Protein AF-A0AB36FXD6-F1 (afdb_monomer)

Structure (mmCIF, N/CA/C/O backbone):
data_AF-A0AB36FXD6-F1
#
_entry.id   AF-A0AB36FXD6-F1
#
loop_
_atom_site.group_PDB
_atom_site.id
_atom_site.type_symbol
_atom_site.label_atom_id
_atom_site.label_alt_id
_atom_site.label_comp_id
_atom_site.label_asym_id
_atom_site.label_entity_id
_atom_site.label_seq_id
_atom_site.pdbx_PDB_ins_code
_atom_site.Cartn_x
_atom_site.Cartn_y
_atom_site.Cartn_z
_atom_site.occupancy
_atom_site.B_iso_or_equiv
_atom_site.auth_seq_id
_atom_site.auth_comp_id
_atom_site.auth_asym_id
_atom_site.auth_atom_id
_atom_site.pdbx_PDB_model_num
ATOM 1 N N . MET A 1 1 ? -21.277 -4.891 20.666 1.00 73.00 1 MET A N 1
ATOM 2 C CA . MET A 1 1 ? -20.118 -3.992 20.857 1.00 73.00 1 MET A CA 1
ATOM 3 C C . MET A 1 1 ? -18.860 -4.519 20.165 1.00 73.00 1 MET A C 1
ATOM 5 O O . MET A 1 1 ? -18.241 -3.742 19.467 1.00 73.00 1 MET A O 1
ATOM 9 N N . ILE A 1 2 ? -18.502 -5.811 20.267 1.00 79.88 2 ILE A N 1
ATOM 10 C CA . ILE A 1 2 ? -17.352 -6.372 19.514 1.00 79.88 2 ILE A CA 1
ATOM 11 C C . ILE A 1 2 ? -17.669 -6.544 18.021 1.00 79.88 2 ILE A C 1
ATOM 13 O O . ILE A 1 2 ? -16.923 -6.050 17.188 1.00 79.88 2 ILE A O 1
ATOM 17 N N . LEU A 1 3 ? -18.810 -7.159 17.683 1.00 80.38 3 LEU A N 1
ATOM 18 C CA . LEU A 1 3 ? -19.203 -7.419 16.289 1.00 80.38 3 LEU A CA 1
ATOM 19 C C . LEU A 1 3 ? -19.181 -6.160 15.402 1.00 80.38 3 LEU A C 1
ATOM 21 O O . LEU A 1 3 ? -18.759 -6.219 14.258 1.00 80.38 3 LEU A O 1
ATOM 25 N N . SER A 1 4 ? -19.601 -5.011 15.934 1.00 79.81 4 SER A N 1
ATOM 26 C CA . SER A 1 4 ? -19.584 -3.724 15.225 1.00 79.81 4 SER A CA 1
ATOM 27 C C . SER A 1 4 ? -18.171 -3.192 14.962 1.00 79.81 4 SER A C 1
ATOM 29 O O . SER A 1 4 ? -17.943 -2.522 13.958 1.00 79.81 4 SER A O 1
ATOM 31 N N . GLU A 1 5 ? -17.224 -3.487 15.854 1.00 78.00 5 GLU A N 1
ATOM 32 C CA . GLU A 1 5 ? -15.817 -3.081 15.740 1.00 78.00 5 GLU A CA 1
ATOM 33 C C . GLU A 1 5 ? -15.042 -3.988 14.777 1.00 78.00 5 GLU A C 1
ATOM 35 O O . GLU A 1 5 ? -14.104 -3.528 14.131 1.00 78.00 5 GLU A O 1
ATOM 40 N N . THR A 1 6 ? -15.456 -5.254 14.660 1.00 77.06 6 THR A N 1
ATOM 41 C CA . THR A 1 6 ? -14.841 -6.262 13.784 1.00 77.06 6 THR A CA 1
ATOM 42 C C . THR A 1 6 ? -15.565 -6.444 12.452 1.00 77.06 6 THR A C 1
ATOM 44 O O . THR A 1 6 ? -15.184 -7.301 11.660 1.00 77.06 6 THR A O 1
ATOM 47 N N . ASN A 1 7 ? -16.625 -5.672 12.199 1.00 82.25 7 ASN A N 1
ATOM 48 C CA . ASN A 1 7 ? -17.272 -5.633 10.896 1.00 82.25 7 ASN A CA 1
ATOM 49 C C . ASN A 1 7 ? -16.477 -4.694 9.978 1.00 82.25 7 ASN A C 1
ATOM 51 O O . ASN A 1 7 ? -16.588 -3.459 10.062 1.00 82.25 7 ASN A O 1
ATOM 55 N N . PHE A 1 8 ? -15.623 -5.295 9.154 1.00 83.50 8 PHE A N 1
ATOM 56 C CA . PHE A 1 8 ? -14.797 -4.598 8.178 1.00 83.50 8 PHE A CA 1
ATOM 57 C C . PHE A 1 8 ? -15.402 -4.783 6.791 1.00 83.50 8 PHE A C 1
ATOM 59 O O . PHE A 1 8 ? -15.402 -5.887 6.258 1.00 83.50 8 PHE A O 1
ATOM 66 N N . ASP A 1 9 ? -15.879 -3.690 6.204 1.00 86.94 9 ASP A N 1
ATOM 67 C CA . ASP A 1 9 ? -16.248 -3.634 4.790 1.00 86.94 9 ASP A CA 1
ATOM 68 C C . ASP A 1 9 ? -15.021 -3.198 3.975 1.00 86.94 9 ASP A C 1
ATOM 70 O O . ASP A 1 9 ? -14.939 -2.080 3.470 1.00 86.94 9 ASP A O 1
ATOM 74 N N . VAL A 1 10 ? -13.980 -4.039 4.006 1.00 91.38 10 VAL A N 1
ATOM 75 C CA . VAL A 1 10 ? -12.701 -3.792 3.329 1.00 91.38 10 VAL A CA 1
ATOM 76 C C . VAL A 1 10 ? -12.343 -5.006 2.492 1.00 91.38 10 VAL A C 1
ATOM 78 O O . VAL A 1 10 ? -12.212 -6.121 2.996 1.00 91.38 10 VAL A O 1
ATOM 81 N N . THR A 1 11 ? -12.146 -4.769 1.203 1.00 93.25 11 THR A N 1
ATOM 82 C CA . THR A 1 11 ? -11.750 -5.781 0.227 1.00 93.25 11 THR A CA 1
ATOM 83 C C . THR A 1 11 ? -10.268 -5.663 -0.119 1.00 93.25 11 THR A C 1
ATOM 85 O O . THR A 1 11 ? -9.664 -4.593 -0.014 1.00 93.25 11 THR A O 1
ATOM 88 N N . ALA A 1 12 ? -9.677 -6.758 -0.605 1.00 91.56 12 ALA A N 1
ATOM 89 C CA . ALA A 1 12 ? -8.319 -6.732 -1.152 1.00 91.56 12 ALA A CA 1
ATOM 90 C C . ALA A 1 12 ? -8.186 -5.730 -2.313 1.00 91.56 12 ALA A C 1
ATOM 92 O O . ALA A 1 12 ? -7.154 -5.081 -2.442 1.00 91.56 12 ALA A O 1
ATOM 93 N N . SER A 1 13 ? -9.252 -5.554 -3.105 1.00 93.81 13 SER A N 1
ATOM 94 C CA . SER A 1 13 ? -9.286 -4.570 -4.188 1.00 93.81 13 SER A CA 1
ATOM 95 C C . SER A 1 13 ? -9.148 -3.144 -3.657 1.00 93.81 13 SER A C 1
ATOM 97 O O . SER A 1 13 ? -8.322 -2.391 -4.148 1.00 93.81 13 SER A O 1
ATOM 99 N N . GLN A 1 14 ? -9.900 -2.768 -2.621 1.00 95.88 14 GLN A N 1
ATOM 100 C CA . GLN A 1 14 ? -9.773 -1.432 -2.025 1.00 95.88 14 GLN A CA 1
ATOM 101 C C . GLN A 1 14 ? -8.372 -1.209 -1.438 1.00 95.88 14 GLN A C 1
ATOM 103 O O . GLN A 1 14 ? -7.789 -0.144 -1.599 1.00 95.88 14 GLN A O 1
ATOM 108 N N . LEU A 1 15 ? -7.789 -2.228 -0.799 1.00 95.50 15 LEU A N 1
ATOM 109 C CA . LEU A 1 15 ? -6.424 -2.138 -0.271 1.00 95.50 15 LEU A CA 1
ATOM 110 C C . LEU A 1 15 ? -5.375 -1.926 -1.375 1.00 95.50 15 LEU A C 1
ATOM 112 O O . LEU A 1 15 ? -4.378 -1.246 -1.142 1.00 95.50 15 LEU A O 1
ATOM 116 N N . ALA A 1 16 ? -5.590 -2.499 -2.558 1.00 95.50 16 ALA A N 1
ATOM 117 C CA . ALA A 1 16 ? -4.646 -2.461 -3.672 1.00 95.50 16 ALA A CA 1
ATOM 118 C C . ALA A 1 16 ? -4.850 -1.303 -4.661 1.00 95.50 16 ALA A C 1
ATOM 120 O O . ALA A 1 16 ? -3.937 -1.030 -5.431 1.00 95.50 16 ALA A O 1
ATOM 121 N N . HIS A 1 17 ? -6.008 -0.638 -4.645 1.00 95.00 17 HIS A N 1
ATOM 122 C CA . HIS A 1 17 ? -6.407 0.293 -5.711 1.00 95.00 17 HIS A CA 1
ATOM 123 C C . HIS A 1 17 ? -6.974 1.625 -5.212 1.00 95.00 17 HIS A C 1
ATOM 125 O O . HIS A 1 17 ? -7.547 2.368 -5.995 1.00 95.00 17 HIS A O 1
ATOM 131 N N . SER A 1 18 ? -6.916 1.922 -3.911 1.00 94.56 18 SER A N 1
ATOM 132 C CA . SER A 1 18 ? -7.432 3.190 -3.381 1.00 94.56 18 SER A CA 1
ATOM 133 C C . SER A 1 18 ? -6.323 4.175 -3.043 1.00 94.56 18 SER A C 1
ATOM 135 O 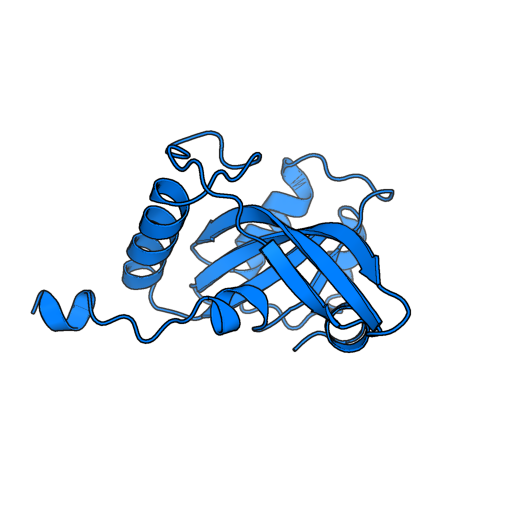O . SER A 1 18 ? -5.334 3.819 -2.391 1.00 94.56 18 SER A O 1
ATOM 137 N N . ASN A 1 19 ? -6.553 5.430 -3.437 1.00 93.75 19 ASN A N 1
ATOM 138 C CA . ASN A 1 19 ? -5.682 6.578 -3.217 1.00 93.75 19 ASN A CA 1
ATOM 139 C C . ASN A 1 19 ? -4.215 6.284 -3.553 1.00 93.75 19 ASN A C 1
ATOM 141 O O . ASN A 1 19 ? -3.306 6.480 -2.736 1.00 93.75 19 ASN A O 1
ATOM 145 N N . MET A 1 20 ? -4.006 5.726 -4.740 1.00 92.94 20 MET A N 1
ATOM 146 C CA . MET A 1 20 ? -2.696 5.325 -5.202 1.00 92.94 20 MET A CA 1
ATOM 147 C C . MET A 1 20 ? -1.798 6.535 -5.484 1.00 92.94 20 MET A C 1
ATOM 149 O O . MET A 1 20 ? -2.251 7.578 -5.951 1.00 92.94 20 MET A O 1
ATOM 153 N N . GLY A 1 21 ? -0.508 6.376 -5.212 1.00 91.81 21 GLY A N 1
ATOM 154 C CA . GLY A 1 21 ? 0.539 7.297 -5.637 1.00 91.81 21 GLY A CA 1
ATOM 155 C C . GLY A 1 21 ? 1.899 6.612 -5.617 1.00 91.81 21 GLY A C 1
ATOM 156 O O . GLY A 1 21 ? 2.000 5.407 -5.362 1.00 91.81 21 GLY A O 1
ATOM 157 N N . TRP A 1 22 ? 2.963 7.365 -5.877 1.00 90.75 22 TRP A N 1
ATOM 158 C CA . TRP A 1 22 ? 4.322 6.825 -5.882 1.00 90.75 22 TRP A CA 1
ATOM 159 C C . TRP A 1 22 ? 5.378 7.852 -5.492 1.00 90.75 22 TRP A C 1
ATOM 161 O O . TRP A 1 22 ? 5.105 9.047 -5.381 1.00 90.75 22 TRP A O 1
ATOM 171 N N . PHE A 1 23 ? 6.587 7.356 -5.246 1.00 87.56 23 PHE A N 1
ATOM 172 C CA . PHE A 1 23 ? 7.789 8.156 -5.042 1.00 87.56 23 PHE A CA 1
ATOM 173 C C . PHE A 1 23 ? 9.039 7.392 -5.505 1.00 87.56 23 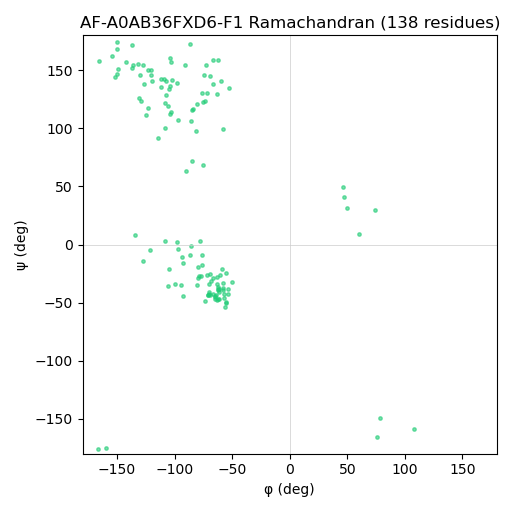PHE A C 1
ATOM 175 O O . PHE A 1 23 ? 9.113 6.170 -5.341 1.00 87.56 23 PHE A O 1
ATOM 182 N N . CYS A 1 24 ? 10.038 8.102 -6.032 1.00 82.25 24 CYS A N 1
ATOM 183 C CA . CYS A 1 24 ? 11.374 7.580 -6.326 1.00 82.25 24 CYS A CA 1
ATOM 184 C C . CYS A 1 24 ? 12.377 8.294 -5.409 1.00 82.25 24 CYS A C 1
ATOM 186 O O . CYS A 1 24 ? 12.881 9.373 -5.699 1.00 82.25 24 CYS A O 1
ATOM 188 N N . GLY A 1 25 ? 12.653 7.716 -4.241 1.00 71.06 25 GLY A N 1
ATOM 189 C CA . GLY A 1 25 ? 13.468 8.389 -3.225 1.00 71.06 25 GLY A CA 1
ATOM 190 C C . GLY A 1 25 ? 12.697 9.454 -2.433 1.00 71.06 25 GLY A C 1
ATOM 191 O O . GLY A 1 25 ? 11.514 9.286 -2.136 1.00 71.06 25 GLY A O 1
ATOM 192 N N . PHE A 1 26 ? 13.393 10.500 -1.979 1.00 65.19 26 PHE A N 1
ATOM 193 C CA . PHE A 1 26 ? 12.852 11.448 -0.998 1.00 65.19 26 PHE A CA 1
ATOM 194 C C . PHE A 1 26 ? 12.208 12.699 -1.614 1.00 65.19 26 PHE A C 1
ATOM 196 O O . PHE A 1 26 ? 11.212 13.193 -1.078 1.00 65.19 26 PHE A O 1
ATOM 203 N N . ASP A 1 27 ? 12.755 13.189 -2.724 1.00 63.81 27 ASP A N 1
ATOM 204 C CA . ASP A 1 27 ? 12.425 14.514 -3.252 1.00 63.81 27 ASP A CA 1
ATOM 205 C C . ASP A 1 27 ? 11.068 14.545 -3.981 1.00 63.81 27 ASP A C 1
ATOM 207 O O . ASP A 1 27 ? 10.356 15.543 -3.909 1.00 63.81 27 ASP A O 1
ATOM 211 N N . ASP A 1 28 ? 10.608 13.423 -4.540 1.00 64.69 28 ASP A N 1
ATOM 212 C CA . ASP A 1 28 ? 9.339 13.367 -5.289 1.00 64.69 28 ASP A CA 1
ATOM 213 C C . ASP A 1 28 ? 8.088 13.610 -4.425 1.00 64.69 28 ASP A C 1
ATOM 215 O O . ASP A 1 28 ? 7.076 14.138 -4.889 1.00 64.69 28 ASP A O 1
ATOM 219 N N . LEU A 1 29 ? 8.136 13.273 -3.130 1.00 64.69 29 LEU A N 1
ATOM 220 C CA . LEU A 1 29 ? 7.030 13.569 -2.210 1.00 64.69 29 LEU A CA 1
ATOM 221 C C . LEU A 1 29 ? 6.999 15.049 -1.799 1.00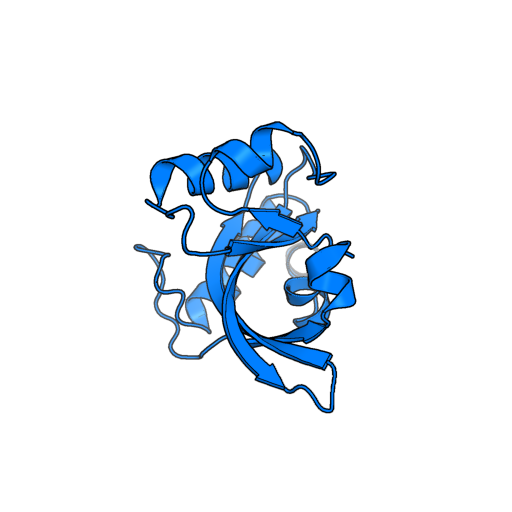 64.69 29 LEU A C 1
ATOM 223 O O . LEU A 1 29 ? 5.979 15.520 -1.282 1.00 64.69 29 LEU A O 1
ATOM 227 N N . HIS A 1 30 ? 8.090 15.797 -1.976 1.00 52.12 30 HIS A N 1
ATOM 228 C CA . HIS A 1 30 ? 8.169 17.196 -1.551 1.00 52.12 30 HIS A CA 1
ATOM 229 C C . HIS A 1 30 ? 7.333 18.140 -2.418 1.00 52.12 30 HIS A C 1
ATOM 231 O O . HIS A 1 30 ? 6.811 19.128 -1.892 1.00 52.12 30 HIS A O 1
ATOM 237 N N . ASP A 1 31 ? 7.085 17.776 -3.673 1.00 60.25 31 ASP A N 1
ATOM 238 C CA . ASP A 1 31 ? 6.313 18.592 -4.613 1.00 60.25 31 ASP A CA 1
ATOM 239 C C . ASP A 1 31 ? 4.788 18.515 -4.399 1.00 60.25 31 ASP A C 1
ATOM 241 O O . ASP A 1 31 ? 4.025 19.140 -5.133 1.00 60.25 31 ASP A O 1
ATOM 245 N N . ASN A 1 32 ? 4.311 17.786 -3.375 1.00 61.84 32 ASN A N 1
ATOM 246 C CA . ASN A 1 32 ? 2.881 17.546 -3.109 1.00 61.84 32 ASN A CA 1
ATOM 247 C C . ASN A 1 32 ? 2.105 17.057 -4.351 1.00 61.84 32 ASN A C 1
ATOM 249 O O . ASN A 1 32 ? 0.910 17.329 -4.465 1.00 61.84 32 ASN A O 1
ATOM 253 N N . GLN A 1 33 ? 2.758 16.323 -5.258 1.00 66.69 33 GLN A N 1
ATOM 254 C CA . GLN A 1 33 ? 2.115 15.818 -6.478 1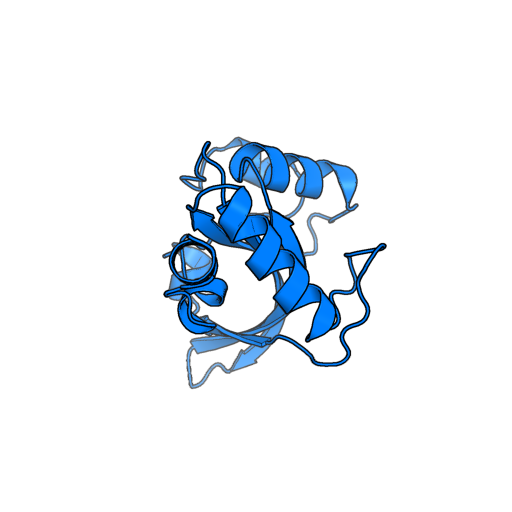.00 66.69 33 GLN A CA 1
ATOM 255 C C . GLN A 1 33 ? 0.929 14.892 -6.161 1.00 66.69 33 GLN A C 1
ATOM 257 O O . GLN A 1 33 ? -0.036 14.838 -6.915 1.00 66.69 33 GLN A O 1
ATOM 262 N N . TRP A 1 34 ? 0.960 14.241 -4.993 1.00 75.25 34 TRP A N 1
ATOM 263 C CA . TRP A 1 34 ? -0.081 13.329 -4.536 1.00 75.25 34 TRP A CA 1
ATOM 264 C C . TRP A 1 34 ? -0.916 13.929 -3.394 1.00 75.25 34 TRP A C 1
ATOM 266 O O . TRP A 1 34 ? -0.351 14.344 -2.369 1.00 75.25 34 TRP A O 1
ATOM 276 N N . PRO A 1 35 ? -2.260 13.926 -3.492 1.00 79.31 35 PRO A N 1
ATOM 277 C CA . PRO A 1 35 ? -3.153 14.358 -2.419 1.00 79.31 35 PRO A CA 1
ATOM 278 C C . PRO A 1 35 ? -3.236 13.294 -1.307 1.00 79.31 35 PRO A C 1
ATOM 280 O O . PRO A 1 35 ? -4.258 12.651 -1.093 1.00 79.31 35 PRO A O 1
ATOM 283 N N . ILE A 1 36 ? -2.138 13.095 -0.573 1.00 87.44 36 ILE A N 1
ATOM 284 C CA . ILE A 1 36 ? -2.069 12.102 0.507 1.00 87.44 36 ILE A CA 1
ATOM 285 C C . ILE A 1 36 ? -2.812 12.609 1.747 1.00 87.44 36 ILE A C 1
ATOM 287 O O . ILE A 1 36 ? -2.538 13.710 2.248 1.00 87.44 36 ILE A O 1
ATOM 291 N N . SER A 1 37 ? -3.685 11.764 2.295 1.00 88.50 37 SER A N 1
ATOM 292 C CA . SER A 1 37 ? -4.460 12.067 3.495 1.00 88.50 37 SER A CA 1
ATOM 293 C C . SER A 1 37 ? -3.602 12.358 4.728 1.00 88.50 37 SER A C 1
ATOM 295 O O . SER A 1 37 ? -2.586 11.706 4.996 1.00 88.50 37 SER A O 1
ATOM 297 N N . LYS A 1 38 ? -4.041 13.336 5.527 1.00 90.00 38 LYS A N 1
ATOM 298 C CA . LYS A 1 38 ? -3.455 13.652 6.843 1.00 90.00 38 LYS A CA 1
ATOM 299 C C . LYS A 1 38 ? -4.057 12.816 7.978 1.00 90.00 38 LYS A C 1
ATOM 301 O O . LYS A 1 38 ? -3.523 12.884 9.097 1.00 90.00 38 LYS A O 1
ATOM 306 N N . ASP A 1 39 ? -5.116 12.070 7.681 1.00 95.25 39 ASP A N 1
ATOM 307 C CA . ASP A 1 39 ? -5.877 11.270 8.630 1.00 95.25 39 ASP A CA 1
ATOM 308 C C . ASP A 1 39 ? -5.271 9.877 8.811 1.00 95.25 39 ASP A C 1
ATOM 310 O O . ASP A 1 39 ? -4.283 9.498 8.170 1.00 95.25 39 ASP A O 1
ATOM 314 N N . ASP A 1 40 ? -5.816 9.141 9.778 1.00 96.62 40 ASP A N 1
ATOM 315 C CA . ASP A 1 40 ? -5.413 7.768 10.037 1.00 96.62 40 ASP A CA 1
ATOM 316 C C . ASP A 1 40 ? -5.969 6.821 8.968 1.00 96.62 40 ASP A C 1
ATOM 318 O O . ASP A 1 40 ? -7.091 6.960 8.480 1.00 96.62 40 ASP A O 1
ATOM 322 N N . GLY A 1 41 ? -5.184 5.800 8.651 1.00 96.44 41 GLY A N 1
ATOM 323 C CA . GLY A 1 41 ? -5.599 4.746 7.743 1.00 96.44 41 GLY A CA 1
ATOM 324 C C . GLY A 1 41 ? -4.676 3.543 7.802 1.00 96.44 41 GLY A C 1
ATOM 325 O O . GLY A 1 41 ? -3.745 3.496 8.613 1.00 96.44 41 GLY A O 1
ATOM 326 N N . VAL A 1 42 ? -4.945 2.578 6.930 1.00 97.62 42 VAL A N 1
ATOM 327 C CA . VAL A 1 42 ? -4.005 1.512 6.562 1.00 97.62 42 VAL A CA 1
ATOM 328 C C . VAL A 1 42 ? -3.401 1.859 5.206 1.00 97.62 42 VAL A C 1
ATOM 330 O O . VAL A 1 42 ? -4.093 2.396 4.342 1.00 97.62 42 VAL A O 1
ATOM 333 N N . TYR A 1 43 ? -2.116 1.583 5.023 1.00 97.88 43 TYR A N 1
ATOM 334 C CA . TYR A 1 43 ? -1.410 1.801 3.767 1.00 97.88 43 TYR A CA 1
ATOM 335 C C . TYR A 1 43 ? -0.513 0.617 3.435 1.00 97.88 43 TYR A C 1
ATOM 337 O O . TYR A 1 43 ? -0.009 -0.078 4.325 1.00 97.88 43 TYR A O 1
ATOM 345 N N . LEU A 1 44 ? -0.294 0.419 2.142 1.00 97.94 44 LEU A N 1
ATOM 346 C CA . LEU A 1 44 ? 0.617 -0.579 1.600 1.00 97.94 44 LEU A CA 1
ATOM 347 C C . LEU A 1 44 ? 1.681 0.116 0.757 1.00 97.94 44 LEU A C 1
ATOM 349 O O . LEU A 1 44 ? 1.399 1.128 0.121 1.00 97.94 44 LEU A O 1
ATOM 353 N N . LEU A 1 45 ? 2.899 -0.422 0.773 1.00 96.38 45 LEU A N 1
ATOM 354 C CA . LEU A 1 45 ? 3.953 -0.061 -0.176 1.00 96.38 45 LEU A CA 1
ATOM 355 C C . LEU A 1 45 ? 4.143 -1.210 -1.156 1.00 96.38 45 LEU A C 1
ATOM 357 O O . LEU A 1 45 ? 4.149 -2.371 -0.739 1.00 96.38 45 LEU A O 1
ATOM 361 N N . TRP A 1 46 ? 4.356 -0.888 -2.423 1.00 95.88 46 TRP A N 1
ATOM 362 C CA . TRP A 1 46 ? 4.422 -1.849 -3.514 1.00 95.88 46 TRP A CA 1
ATOM 363 C C . TRP A 1 46 ? 5.672 -1.641 -4.361 1.00 95.88 46 TRP A C 1
ATOM 365 O O . TRP A 1 46 ? 6.096 -0.509 -4.598 1.00 95.88 46 TRP A O 1
ATOM 375 N N . GLU A 1 47 ? 6.217 -2.745 -4.862 1.00 92.94 47 GLU A N 1
ATOM 376 C CA . GLU A 1 47 ? 7.201 -2.748 -5.944 1.00 92.94 47 GLU A CA 1
ATOM 377 C C . GLU A 1 47 ? 6.584 -3.297 -7.227 1.00 92.94 47 GLU A C 1
ATOM 379 O O . GLU A 1 47 ? 5.812 -4.261 -7.200 1.00 92.94 47 GLU A O 1
ATOM 384 N N . LYS A 1 48 ? 6.974 -2.708 -8.357 1.00 90.69 48 LYS A N 1
ATOM 385 C CA . LYS A 1 48 ? 6.699 -3.254 -9.684 1.00 90.69 48 LYS A CA 1
ATOM 386 C C . LYS A 1 48 ? 7.632 -4.438 -9.937 1.00 90.69 48 LYS A C 1
ATOM 388 O O . LYS A 1 48 ? 8.847 -4.283 -9.898 1.00 90.69 48 LYS A O 1
ATOM 393 N N . ASN A 1 49 ? 7.058 -5.606 -10.213 1.00 85.31 49 ASN A N 1
ATOM 394 C CA . ASN A 1 49 ? 7.808 -6.843 -10.454 1.00 85.31 49 ASN A CA 1
ATOM 395 C C . ASN A 1 49 ? 7.834 -7.239 -11.940 1.00 85.31 49 ASN A C 1
ATOM 397 O O . ASN A 1 49 ? 8.826 -7.779 -12.413 1.00 85.31 49 ASN A O 1
ATOM 401 N N . ASP A 1 50 ? 6.749 -6.988 -12.678 1.00 87.81 50 ASP A N 1
ATOM 402 C CA . ASP A 1 50 ? 6.651 -7.313 -14.108 1.00 87.81 50 ASP A CA 1
ATOM 403 C C . ASP A 1 50 ? 5.643 -6.389 -14.814 1.00 87.81 50 ASP A C 1
ATOM 405 O O . ASP A 1 50 ? 4.816 -5.758 -14.151 1.00 87.81 50 ASP A O 1
ATOM 409 N N . TYR A 1 51 ? 5.690 -6.303 -16.144 1.00 89.31 51 TYR A N 1
ATOM 410 C CA . TYR A 1 51 ? 4.752 -5.530 -16.961 1.00 89.31 51 TYR A CA 1
ATOM 411 C C . TYR A 1 51 ? 4.203 -6.353 -18.126 1.00 89.31 51 TYR A C 1
ATOM 413 O O . TYR A 1 51 ? 4.949 -6.863 -18.959 1.00 89.31 51 TYR A O 1
ATOM 421 N N . CYS A 1 52 ? 2.876 -6.420 -18.222 1.00 87.12 52 CYS A N 1
ATOM 422 C CA . CYS A 1 52 ? 2.189 -7.022 -19.351 1.00 87.12 52 CYS A CA 1
ATOM 423 C C . CYS A 1 52 ? 1.766 -5.929 -20.347 1.00 87.12 52 CYS A C 1
ATOM 425 O O . CYS A 1 52 ? 0.786 -5.229 -20.082 1.00 87.12 52 CYS A O 1
ATOM 427 N N . PRO A 1 53 ? 2.426 -5.805 -21.514 1.00 87.25 53 PRO A N 1
ATOM 428 C CA . PRO A 1 53 ? 2.101 -4.760 -22.485 1.00 87.25 53 PRO A CA 1
ATOM 429 C C . PRO A 1 53 ? 0.737 -4.961 -23.152 1.00 87.25 53 PRO A C 1
ATOM 431 O O . PRO A 1 53 ? 0.125 -3.994 -23.575 1.00 87.25 53 PRO A O 1
ATOM 434 N N . VAL A 1 54 ? 0.236 -6.199 -23.228 1.00 89.00 54 VAL A N 1
ATOM 435 C CA . VAL A 1 54 ? -1.065 -6.507 -23.852 1.00 89.00 54 VAL A CA 1
ATOM 436 C C . VAL A 1 54 ? -2.235 -5.981 -23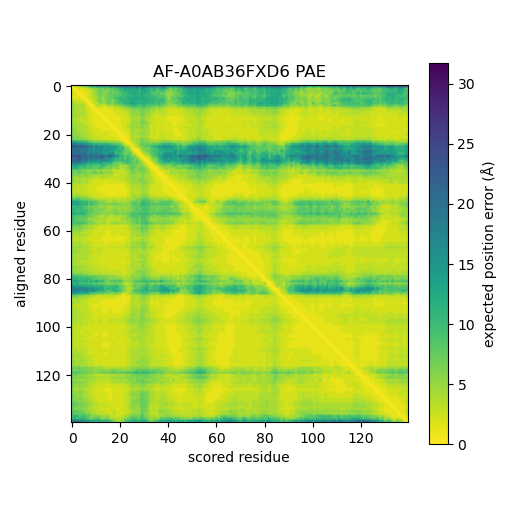.020 1.00 89.00 54 VAL A C 1
ATOM 438 O O . VAL A 1 54 ? -3.257 -5.590 -23.572 1.00 89.00 54 VAL A O 1
ATOM 441 N N . HIS A 1 55 ? -2.094 -5.992 -21.695 1.00 87.12 55 HIS A N 1
ATOM 442 C CA . HIS A 1 55 ? -3.146 -5.574 -20.767 1.00 87.12 55 HIS A CA 1
ATOM 443 C C . HIS A 1 55 ? -2.842 -4.232 -20.094 1.00 87.12 55 HIS A C 1
ATOM 445 O O . HIS A 1 55 ? -3.599 -3.844 -19.209 1.00 87.12 55 HIS A O 1
ATOM 451 N N . GLU A 1 56 ? -1.726 -3.589 -20.458 1.00 90.12 56 GLU A N 1
ATOM 452 C CA . GLU A 1 56 ? -1.226 -2.324 -19.897 1.00 90.12 56 GLU A CA 1
ATOM 453 C C . GLU A 1 56 ? -1.232 -2.291 -18.363 1.00 90.12 56 GLU A C 1
ATOM 455 O O . GLU A 1 56 ? -1.585 -1.305 -17.714 1.00 90.12 56 GLU A O 1
ATOM 460 N N . LYS A 1 57 ? -0.843 -3.422 -17.770 1.00 92.00 57 LYS A N 1
ATOM 461 C CA . LYS A 1 57 ? -0.832 -3.633 -16.324 1.00 92.00 57 LYS A CA 1
ATOM 462 C C . LYS A 1 57 ? 0.526 -4.105 -15.871 1.00 92.00 57 LYS A C 1
ATOM 464 O O . LYS A 1 57 ? 1.122 -4.994 -16.484 1.00 92.00 57 LYS A O 1
ATOM 469 N N . PHE A 1 58 ? 0.983 -3.567 -14.753 1.00 91.62 58 PHE A N 1
ATOM 470 C CA . PHE A 1 58 ? 2.122 -4.111 -14.043 1.00 91.62 58 PHE A CA 1
ATOM 471 C C . PHE A 1 58 ? 1.669 -4.993 -12.887 1.00 91.62 58 PHE A C 1
ATOM 473 O O . PHE A 1 58 ? 0.710 -4.703 -12.171 1.00 91.62 58 PHE A O 1
ATOM 480 N N . HIS A 1 59 ? 2.366 -6.112 -12.735 1.00 94.38 59 HIS A N 1
ATOM 481 C CA . HIS A 1 59 ? 2.230 -6.967 -11.575 1.00 94.38 59 HIS A CA 1
ATOM 482 C C . HIS A 1 59 ? 3.059 -6.366 -10.442 1.00 94.38 59 HIS A C 1
ATOM 484 O O . HIS A 1 59 ? 4.283 -6.239 -10.550 1.00 94.38 59 HIS A O 1
ATOM 490 N N . SER A 1 60 ? 2.388 -6.052 -9.345 1.00 94.31 60 SER A N 1
ATOM 491 C CA . SER A 1 60 ? 2.976 -5.450 -8.159 1.00 94.31 60 SER A CA 1
ATOM 492 C C . SER A 1 60 ? 2.959 -6.411 -6.993 1.00 94.31 60 SER A C 1
ATOM 494 O O . SER A 1 60 ? 1.987 -7.140 -6.787 1.00 94.31 60 SER A O 1
ATOM 496 N N . LYS A 1 61 ? 4.026 -6.381 -6.199 1.00 96.06 61 LYS A N 1
ATOM 497 C CA . LYS A 1 61 ? 4.134 -7.140 -4.956 1.00 96.06 61 LYS A CA 1
ATOM 498 C C . LYS A 1 61 ? 4.142 -6.179 -3.775 1.00 96.06 61 LYS A C 1
ATOM 500 O O . LYS A 1 61 ? 4.840 -5.166 -3.804 1.00 96.06 61 LYS A O 1
ATOM 505 N N . ALA A 1 62 ? 3.385 -6.499 -2.730 1.00 97.19 62 ALA A N 1
ATOM 506 C CA . ALA A 1 62 ? 3.410 -5.713 -1.508 1.00 97.19 62 ALA A CA 1
ATOM 507 C C . ALA A 1 62 ? 4.730 -5.932 -0.751 1.00 97.19 62 ALA A C 1
ATOM 509 O O . ALA A 1 62 ? 5.153 -7.062 -0.499 1.00 97.19 62 ALA A O 1
ATOM 510 N N . LEU A 1 63 ? 5.369 -4.830 -0.376 1.00 96.06 63 LEU A N 1
ATOM 511 C CA . LEU A 1 63 ? 6.629 -4.789 0.361 1.00 96.06 63 LEU A CA 1
ATOM 512 C C . LEU A 1 6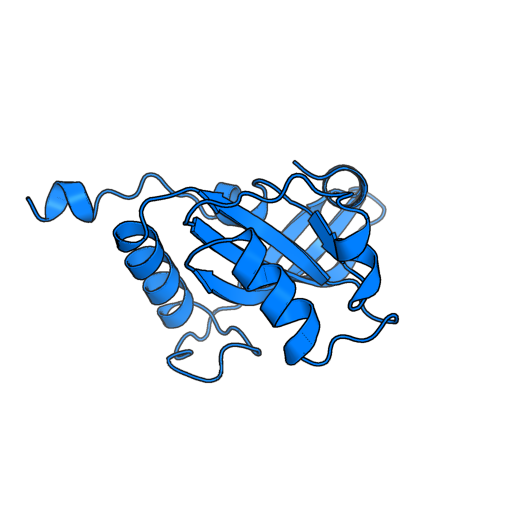3 ? 6.436 -4.530 1.851 1.00 96.06 63 LEU A C 1
ATOM 514 O O . LEU A 1 63 ? 7.234 -4.976 2.678 1.00 96.06 63 LEU A O 1
ATOM 518 N N . TYR A 1 64 ? 5.420 -3.738 2.179 1.00 97.25 64 TYR A N 1
ATOM 519 C CA . TYR A 1 64 ? 5.174 -3.247 3.523 1.00 97.25 64 TYR A CA 1
ATOM 520 C C . TYR A 1 64 ? 3.686 -2.992 3.725 1.00 97.25 64 TYR A C 1
ATOM 522 O O . TYR A 1 64 ? 3.031 -2.473 2.822 1.00 97.25 64 TYR A O 1
ATOM 530 N N . VAL A 1 65 ? 3.194 -3.263 4.927 1.00 98.19 65 VAL A N 1
ATOM 531 C CA . VAL A 1 65 ? 1.906 -2.771 5.416 1.00 98.19 65 VAL A CA 1
ATOM 532 C C . VAL A 1 65 ? 2.134 -1.931 6.664 1.00 98.19 65 VAL A C 1
ATOM 534 O O . VAL A 1 65 ? 2.980 -2.251 7.505 1.00 98.19 65 VAL A O 1
ATOM 537 N N . GLY A 1 66 ? 1.392 -0.837 6.780 1.00 97.62 66 GLY A N 1
ATOM 538 C CA . GLY A 1 66 ? 1.412 -0.010 7.971 1.00 97.62 66 GLY A CA 1
ATOM 539 C C . GLY A 1 66 ? 0.095 0.700 8.223 1.00 97.62 66 GLY A C 1
ATOM 540 O O . GLY A 1 66 ? -0.818 0.695 7.400 1.00 97.62 66 GLY A O 1
ATOM 541 N N . LYS A 1 67 ? 0.022 1.370 9.371 1.00 96.75 67 LYS A N 1
ATOM 542 C CA . LYS A 1 67 ? -1.126 2.194 9.758 1.00 96.75 67 LYS A CA 1
ATOM 543 C C . LYS A 1 67 ? -0.747 3.531 10.393 1.00 96.75 67 LYS A C 1
ATOM 545 O O . LYS A 1 67 ? 0.396 3.751 10.813 1.00 96.75 67 LYS A O 1
ATOM 550 N N . GLY A 1 68 ? -1.764 4.361 10.596 1.00 96.81 68 GLY A N 1
ATOM 551 C CA . GLY A 1 68 ? -1.704 5.641 11.300 1.00 96.81 68 GLY A CA 1
ATOM 552 C C . GLY A 1 68 ? -1.829 6.806 10.329 1.00 96.81 68 GLY A C 1
ATOM 553 O O . GLY A 1 68 ? -2.321 6.616 9.221 1.00 96.81 68 GLY A O 1
ATOM 554 N N . ARG A 1 69 ? -1.365 7.991 10.741 1.00 96.12 69 ARG A N 1
ATOM 555 C CA . ARG A 1 69 ? -1.430 9.223 9.939 1.00 96.12 69 ARG A CA 1
ATOM 556 C C . ARG A 1 69 ? -0.714 9.050 8.604 1.00 96.12 69 ARG A C 1
ATOM 558 O O . ARG A 1 69 ? 0.516 9.150 8.554 1.00 96.12 69 ARG A O 1
ATOM 565 N N . VAL A 1 70 ? -1.477 8.803 7.545 1.00 94.44 70 VAL A N 1
ATOM 566 C CA . VAL A 1 70 ? -0.979 8.222 6.292 1.00 94.44 70 VAL A CA 1
ATOM 567 C C . VAL A 1 70 ? 0.157 9.057 5.703 1.00 94.44 70 VAL A C 1
ATOM 569 O O . VAL A 1 70 ? 1.265 8.543 5.537 1.00 94.44 70 VAL A O 1
ATOM 572 N N . LYS A 1 71 ? -0.059 10.366 5.501 1.00 92.50 71 LYS A N 1
ATOM 573 C CA . LYS A 1 71 ? 0.971 11.271 4.968 1.00 92.50 71 LYS A CA 1
ATOM 574 C C . LYS A 1 71 ? 2.255 11.237 5.792 1.00 92.50 71 LYS A C 1
ATOM 576 O O . LYS A 1 71 ? 3.330 11.025 5.248 1.00 92.50 71 LYS A O 1
ATOM 581 N N . ALA A 1 72 ? 2.166 11.389 7.112 1.00 92.06 72 ALA A N 1
ATOM 582 C CA . ALA A 1 72 ? 3.360 11.393 7.959 1.00 92.06 72 ALA A CA 1
ATOM 583 C C . ALA A 1 72 ? 4.130 10.064 7.874 1.00 92.06 72 ALA A C 1
ATOM 585 O O . ALA A 1 72 ? 5.358 10.059 7.839 1.00 92.06 72 ALA A O 1
ATOM 586 N N . ARG A 1 73 ? 3.411 8.940 7.806 1.00 94.38 73 ARG A N 1
ATOM 587 C CA . ARG A 1 73 ? 3.997 7.598 7.753 1.00 94.38 73 ARG A CA 1
ATOM 588 C C . ARG A 1 73 ? 4.677 7.299 6.420 1.00 94.38 73 ARG A C 1
ATOM 590 O O . ARG A 1 73 ? 5.787 6.771 6.432 1.00 94.38 73 ARG A O 1
ATOM 597 N N . ILE A 1 74 ? 4.059 7.663 5.297 1.00 91.94 74 ILE A N 1
ATOM 598 C CA . ILE A 1 74 ? 4.653 7.484 3.963 1.00 91.94 74 ILE A CA 1
ATOM 599 C C . ILE A 1 74 ? 5.942 8.307 3.843 1.00 91.94 74 ILE A C 1
ATOM 601 O O . ILE A 1 74 ? 6.978 7.753 3.479 1.00 91.94 74 ILE A O 1
ATOM 605 N N . TYR A 1 75 ? 5.928 9.578 4.261 1.00 89.75 75 TYR A N 1
ATOM 606 C CA . TYR A 1 75 ? 7.131 10.424 4.252 1.00 89.75 75 TYR A CA 1
ATOM 607 C C . TYR A 1 75 ? 8.239 9.861 5.150 1.00 89.75 75 TYR A C 1
ATOM 609 O O . TYR A 1 75 ? 9.412 9.860 4.777 1.00 89.75 75 TYR A O 1
ATOM 617 N N . ASP A 1 76 ? 7.888 9.355 6.333 1.00 90.56 76 ASP A N 1
ATOM 618 C CA . ASP A 1 76 ? 8.851 8.712 7.226 1.00 90.56 76 ASP A CA 1
ATOM 619 C C . ASP A 1 76 ? 9.484 7.466 6.595 1.00 90.56 76 ASP A C 1
ATOM 621 O O . ASP A 1 76 ? 10.678 7.222 6.778 1.00 90.56 76 ASP A O 1
ATOM 625 N N . HIS A 1 77 ? 8.711 6.673 5.852 1.00 90.56 77 HIS A N 1
ATOM 626 C CA . HIS A 1 77 ? 9.230 5.497 5.160 1.00 90.56 77 HIS A CA 1
ATOM 627 C C . HIS A 1 77 ? 10.114 5.848 3.974 1.00 90.56 77 HIS A C 1
ATOM 629 O O . HIS A 1 77 ? 11.191 5.259 3.873 1.00 90.56 77 HIS A O 1
ATOM 635 N N . ALA A 1 78 ? 9.718 6.827 3.159 1.00 87.12 78 ALA A N 1
ATOM 636 C CA . ALA A 1 78 ? 10.549 7.350 2.079 1.00 87.12 78 ALA A CA 1
ATOM 637 C C . ALA A 1 78 ? 11.933 7.778 2.601 1.00 87.12 78 ALA A C 1
ATOM 639 O O . ALA A 1 78 ? 12.954 7.396 2.037 1.00 87.12 78 ALA A O 1
ATOM 640 N N . LYS A 1 79 ? 11.983 8.449 3.765 1.00 84.88 79 LYS A N 1
ATOM 641 C CA . LYS A 1 79 ? 13.236 8.869 4.423 1.00 84.88 79 LYS A CA 1
ATOM 642 C C . LYS A 1 79 ? 14.063 7.725 5.013 1.00 84.88 79 LYS A C 1
ATOM 644 O O . LYS A 1 79 ? 15.288 7.770 4.984 1.00 84.88 79 LYS A O 1
ATOM 649 N N . LYS A 1 80 ? 13.416 6.755 5.670 1.00 85.31 80 LYS A N 1
ATOM 650 C CA . LYS A 1 80 ? 14.098 5.837 6.610 1.00 85.31 80 LYS A CA 1
ATOM 651 C C . LYS A 1 80 ? 14.331 4.430 6.068 1.00 85.31 80 LYS A C 1
ATOM 653 O O . LYS A 1 80 ? 15.162 3.716 6.625 1.00 85.31 80 LYS A O 1
ATOM 658 N N . LYS A 1 81 ? 13.589 3.988 5.046 1.00 82.56 81 LYS A N 1
ATOM 659 C CA . LYS A 1 81 ? 13.704 2.613 4.522 1.00 82.56 81 LYS A CA 1
ATOM 660 C C . LYS A 1 81 ? 14.807 2.441 3.469 1.00 82.56 81 LYS A C 1
ATOM 662 O O . LYS A 1 81 ? 15.045 1.310 3.063 1.00 82.56 81 LYS A O 1
ATOM 667 N N . GLY A 1 82 ? 15.517 3.515 3.106 1.00 76.38 82 GLY A N 1
ATOM 668 C CA . GLY A 1 82 ? 16.682 3.453 2.216 1.00 76.38 82 GLY A CA 1
ATOM 669 C C . GLY A 1 82 ? 16.326 3.224 0.747 1.00 76.38 82 GLY A C 1
ATOM 670 O O . GLY A 1 82 ? 17.099 2.598 0.029 1.00 76.38 82 GLY A O 1
ATOM 671 N N . PHE A 1 83 ? 15.150 3.686 0.313 1.00 83.06 83 PHE A N 1
ATOM 672 C CA . PHE A 1 83 ? 14.774 3.667 -1.098 1.00 83.06 83 PHE A CA 1
ATOM 673 C C . PHE A 1 83 ? 15.679 4.618 -1.890 1.00 83.06 83 PHE A C 1
ATOM 675 O O . PHE A 1 83 ? 16.005 5.706 -1.419 1.00 83.06 83 PHE A O 1
ATOM 682 N N . THR A 1 84 ? 16.105 4.186 -3.073 1.00 75.38 84 THR A N 1
ATOM 683 C CA . THR A 1 84 ? 16.977 4.950 -3.972 1.00 75.38 84 THR A CA 1
ATOM 684 C C . THR A 1 84 ? 16.163 5.519 -5.131 1.00 75.38 84 THR A C 1
ATOM 686 O O . THR A 1 84 ? 15.097 4.999 -5.450 1.00 75.38 84 THR A O 1
ATOM 689 N N . GLU A 1 85 ? 16.686 6.541 -5.809 1.00 70.62 85 GLU A N 1
ATOM 690 C CA . GLU A 1 85 ? 16.070 7.127 -7.016 1.00 70.62 85 GLU A CA 1
ATOM 691 C C . GLU A 1 85 ? 15.883 6.106 -8.155 1.00 70.62 85 GLU A C 1
ATOM 693 O O . GLU A 1 85 ? 15.039 6.283 -9.023 1.00 70.62 85 GLU A O 1
ATOM 698 N N . GLY A 1 86 ? 16.639 5.002 -8.139 1.00 72.19 86 GLY A N 1
ATOM 699 C CA . GLY A 1 86 ? 16.515 3.927 -9.126 1.00 72.19 86 GLY A CA 1
ATOM 700 C C . GLY A 1 86 ? 15.303 3.009 -8.934 1.00 72.19 86 GLY A C 1
ATOM 701 O O . GLY A 1 86 ? 15.045 2.186 -9.809 1.00 72.19 86 GLY A O 1
ATOM 702 N N . ASN A 1 87 ? 14.574 3.126 -7.817 1.00 78.88 87 ASN A N 1
ATOM 703 C CA . ASN A 1 87 ? 13.443 2.261 -7.487 1.00 78.88 87 ASN A CA 1
ATOM 704 C C . ASN A 1 87 ? 12.181 3.091 -7.221 1.00 78.88 87 ASN A C 1
ATOM 706 O O . ASN A 1 87 ? 12.077 3.758 -6.190 1.00 78.88 87 ASN A O 1
ATOM 710 N N . ILE A 1 88 ? 11.197 2.985 -8.117 1.00 88.00 88 ILE A N 1
ATOM 711 C CA . ILE A 1 88 ? 9.864 3.558 -7.902 1.00 88.00 88 ILE A CA 1
ATOM 712 C C . ILE A 1 88 ? 9.129 2.711 -6.867 1.00 88.00 88 ILE A C 1
ATOM 714 O O . ILE A 1 88 ? 8.946 1.504 -7.059 1.00 88.00 88 ILE A O 1
ATOM 718 N N . ILE A 1 89 ? 8.686 3.343 -5.785 1.00 92.38 89 ILE A N 1
ATOM 719 C CA . ILE A 1 89 ? 7.829 2.718 -4.784 1.00 92.38 89 ILE A CA 1
ATOM 720 C C . ILE A 1 89 ? 6.438 3.303 -4.917 1.00 92.38 89 ILE A C 1
ATOM 722 O O . ILE A 1 89 ? 6.235 4.507 -4.765 1.00 92.38 89 ILE A O 1
ATOM 726 N N . TYR A 1 90 ? 5.473 2.428 -5.150 1.00 93.38 90 TYR A N 1
ATOM 727 C CA . TYR A 1 90 ? 4.074 2.812 -5.152 1.00 93.38 90 TYR A CA 1
ATOM 728 C C . TYR A 1 90 ? 3.489 2.648 -3.753 1.00 93.38 90 TYR A C 1
ATOM 730 O O . TYR A 1 90 ? 3.948 1.824 -2.958 1.00 93.38 90 TYR A O 1
ATOM 738 N N . PHE A 1 91 ? 2.444 3.402 -3.450 1.00 94.81 91 PHE A N 1
ATOM 739 C CA . PHE A 1 91 ? 1.668 3.239 -2.234 1.00 94.81 91 PHE A CA 1
ATOM 740 C C . PHE A 1 91 ? 0.178 3.317 -2.528 1.00 94.81 91 PHE A C 1
ATOM 742 O O . PHE A 1 91 ? -0.244 3.960 -3.482 1.00 94.81 91 PHE A O 1
ATOM 749 N N . THR A 1 92 ? -0.610 2.693 -1.664 1.00 96.44 92 THR A N 1
ATOM 750 C CA . THR A 1 92 ? -2.071 2.821 -1.613 1.00 96.44 92 THR A CA 1
ATOM 751 C C . THR A 1 92 ? -2.478 3.067 -0.171 1.00 96.44 92 THR A C 1
ATOM 753 O O . THR A 1 92 ? -1.749 2.684 0.755 1.00 96.44 92 THR A O 1
ATOM 756 N N . PHE A 1 93 ? -3.630 3.696 0.050 1.00 96.75 93 PHE A N 1
ATOM 757 C CA . PHE A 1 93 ? -4.155 3.865 1.399 1.00 96.75 93 PHE A CA 1
ATOM 758 C C . PHE A 1 93 ? -5.678 3.900 1.461 1.00 96.75 93 PHE A C 1
ATOM 760 O O . PHE A 1 93 ? -6.367 4.367 0.555 1.00 96.75 93 PHE A O 1
ATOM 767 N N . LEU A 1 94 ? -6.196 3.453 2.602 1.00 95.88 94 LEU A N 1
ATOM 768 C CA . LEU A 1 94 ? -7.599 3.565 2.970 1.00 95.88 94 LEU A CA 1
ATOM 769 C C . LEU A 1 94 ? -7.712 4.297 4.298 1.00 95.88 94 LEU A C 1
ATOM 771 O O . LEU A 1 94 ? -7.231 3.813 5.328 1.00 95.88 94 LEU A O 1
ATOM 775 N N . GLU A 1 95 ? -8.372 5.449 4.266 1.00 95.25 95 GLU A N 1
ATOM 776 C CA . GLU A 1 95 ? -8.739 6.175 5.474 1.00 95.25 95 GLU A CA 1
ATOM 777 C C . GLU A 1 95 ? -9.708 5.348 6.308 1.00 95.25 95 GLU A C 1
ATOM 779 O O . GLU A 1 95 ? -10.716 4.830 5.823 1.00 95.25 95 GLU A O 1
ATOM 784 N N . MET A 1 96 ? -9.391 5.210 7.589 1.00 94.25 96 MET A N 1
ATOM 785 C CA . MET A 1 96 ? -10.251 4.522 8.537 1.00 94.25 96 MET A CA 1
ATOM 786 C C . MET A 1 96 ? -9.809 4.821 9.967 1.00 94.25 96 MET A C 1
ATOM 788 O O . MET A 1 96 ? -8.637 5.112 10.216 1.00 94.25 96 MET A O 1
ATOM 792 N N . PRO A 1 97 ? -10.704 4.660 10.957 1.00 93.06 97 PRO A N 1
ATOM 793 C CA . PRO A 1 97 ? -10.321 4.800 12.352 1.00 93.06 97 PRO A CA 1
ATOM 794 C C . PRO A 1 97 ? -9.116 3.914 12.701 1.00 93.06 97 PRO A C 1
ATOM 796 O O . PRO A 1 97 ? -9.107 2.721 12.394 1.00 93.06 97 PRO A O 1
ATOM 799 N N . ASN A 1 98 ? -8.135 4.463 13.427 1.00 92.62 98 ASN A N 1
ATOM 800 C CA . ASN A 1 98 ? -6.898 3.766 13.821 1.00 92.62 98 ASN A CA 1
ATOM 801 C C . ASN A 1 98 ? -7.142 2.385 14.461 1.00 92.62 98 ASN A C 1
ATOM 803 O O . ASN A 1 98 ? -6.340 1.468 14.303 1.00 92.62 98 ASN A O 1
ATOM 807 N N . ARG A 1 99 ? -8.258 2.208 15.180 1.00 92.00 99 ARG A N 1
ATOM 808 C CA . ARG A 1 99 ? -8.638 0.905 15.742 1.00 92.00 99 ARG A CA 1
ATOM 809 C C . ARG A 1 99 ? -8.919 -0.139 14.657 1.00 92.00 99 ARG A C 1
ATOM 811 O O . ARG A 1 99 ? -8.438 -1.255 14.787 1.00 92.00 99 ARG A O 1
ATOM 818 N N . LYS A 1 100 ? -9.631 0.219 13.586 1.00 93.12 100 LYS A N 1
ATOM 819 C CA . LYS A 1 100 ? -9.876 -0.683 12.451 1.00 93.12 100 LYS A CA 1
ATOM 820 C C . LYS A 1 100 ? -8.600 -0.937 11.650 1.00 93.12 100 LYS A C 1
ATOM 822 O O . LYS A 1 100 ? -8.313 -2.087 11.333 1.00 93.12 100 LYS A O 1
ATOM 827 N N . ALA A 1 101 ? -7.790 0.103 11.442 1.00 95.31 101 ALA A N 1
ATOM 828 C CA . ALA A 1 101 ? -6.497 -0.028 10.774 1.00 95.31 101 ALA A CA 1
ATOM 829 C C . ALA A 1 101 ? -5.569 -1.029 11.487 1.00 95.31 101 ALA A C 1
ATOM 831 O O . ALA A 1 101 ? -4.917 -1.822 10.822 1.00 95.31 101 ALA A O 1
ATOM 832 N N . LYS A 1 102 ? -5.561 -1.056 12.832 1.00 94.88 102 LYS A N 1
ATOM 833 C CA . LYS A 1 102 ? -4.833 -2.063 13.635 1.00 94.88 102 LYS A CA 1
ATOM 834 C C . LYS A 1 102 ? -5.248 -3.495 13.316 1.00 94.88 102 LYS A C 1
ATOM 836 O O . LYS A 1 102 ? -4.388 -4.353 13.168 1.00 94.88 102 LYS A O 1
ATOM 841 N N . TYR A 1 103 ? -6.551 -3.754 13.235 1.00 94.75 103 TYR A N 1
ATOM 842 C CA . TYR A 1 103 ? -7.044 -5.099 12.950 1.00 94.75 103 TYR A CA 1
ATOM 843 C C . TYR A 1 103 ? -6.679 -5.545 11.536 1.00 94.75 103 TYR A C 1
ATOM 845 O O . TYR A 1 103 ? -6.241 -6.676 11.356 1.00 94.75 103 TYR A O 1
ATOM 853 N N . ILE A 1 104 ? -6.822 -4.657 10.550 1.00 96.00 104 ILE A N 1
ATOM 854 C CA . ILE A 1 104 ? -6.501 -4.971 9.154 1.00 96.00 104 ILE A CA 1
ATOM 855 C C . ILE A 1 104 ? -4.990 -5.140 8.960 1.00 96.00 104 ILE A C 1
ATOM 857 O O . ILE A 1 104 ? -4.580 -6.103 8.324 1.00 96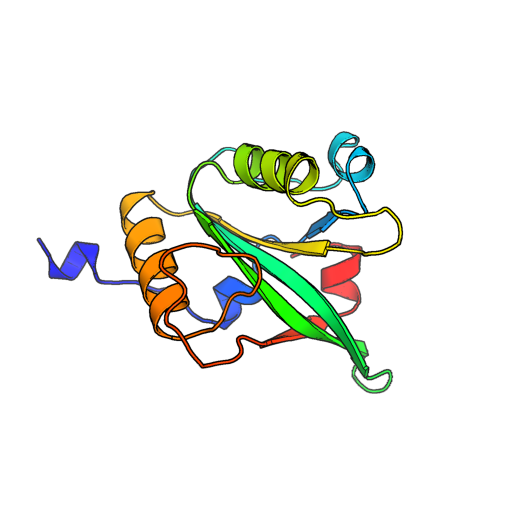.00 104 ILE A O 1
ATOM 861 N N . GLU A 1 105 ? -4.161 -4.264 9.536 1.00 97.44 105 GLU A N 1
ATOM 862 C CA . GLU A 1 105 ? -2.695 -4.400 9.512 1.00 97.44 105 GLU A CA 1
ATOM 863 C C . GLU A 1 105 ? -2.260 -5.755 10.082 1.00 97.44 105 GLU A C 1
ATOM 865 O O . GLU A 1 105 ? -1.519 -6.479 9.419 1.00 97.44 105 GLU A O 1
ATOM 870 N N . GLN A 1 106 ? -2.769 -6.131 11.262 1.00 96.88 106 GLN A N 1
ATOM 871 C CA . GLN A 1 106 ? -2.417 -7.409 11.881 1.00 96.88 106 GLN A CA 1
ATOM 872 C C . GLN A 1 106 ? -2.897 -8.600 11.048 1.00 96.88 106 GLN A C 1
ATOM 874 O O . GLN A 1 106 ? -2.128 -9.522 10.802 1.00 96.88 106 GLN A O 1
ATOM 879 N N . LEU A 1 107 ? -4.141 -8.561 10.558 1.00 95.62 107 LEU A N 1
ATOM 880 C CA . LEU A 1 107 ? -4.675 -9.610 9.691 1.00 95.62 107 LEU A CA 1
ATOM 881 C C . LEU A 1 107 ? -3.800 -9.802 8.447 1.00 95.62 107 LEU A C 1
ATOM 883 O O . LEU A 1 107 ? -3.529 -10.931 8.050 1.00 95.62 107 LEU A O 1
ATOM 887 N N . LEU A 1 108 ? -3.342 -8.710 7.833 1.00 97.31 108 LEU A N 1
ATOM 888 C CA . LEU A 1 108 ? -2.448 -8.782 6.684 1.00 97.31 108 LEU A CA 1
ATOM 889 C C . LEU A 1 108 ? -1.101 -9.406 7.071 1.00 97.31 108 LEU A C 1
ATOM 891 O O . LEU A 1 108 ? -0.664 -10.316 6.371 1.00 97.31 108 LEU A O 1
ATOM 895 N N . LEU A 1 109 ? -0.481 -8.973 8.173 1.00 98.25 109 LEU A N 1
ATOM 896 C CA . LEU A 1 109 ? 0.798 -9.508 8.670 1.00 98.25 109 LEU A CA 1
ATOM 897 C C . LEU A 1 109 ? 0.738 -10.990 9.069 1.00 98.25 109 LEU A C 1
ATOM 899 O O . LEU A 1 109 ? 1.748 -11.689 8.984 1.00 98.25 109 LEU A O 1
ATOM 903 N N . ASP A 1 110 ? -0.432 -11.480 9.478 1.00 97.81 110 ASP A N 1
ATOM 904 C CA . ASP A 1 110 ? -0.652 -12.893 9.800 1.00 97.81 110 ASP A CA 1
ATOM 905 C C . ASP A 1 110 ? -0.836 -13.756 8.539 1.00 97.81 110 ASP A C 1
ATOM 907 O O . ASP A 1 110 ? -0.531 -14.951 8.542 1.00 97.81 110 ASP A O 1
ATOM 911 N N . LEU A 1 111 ? -1.330 -13.169 7.444 1.00 97.12 111 LEU A N 1
ATOM 912 C CA . LEU A 1 111 ? -1.618 -13.874 6.191 1.00 97.12 111 LEU A CA 1
ATOM 913 C C . LEU A 1 111 ? -0.441 -13.841 5.208 1.00 97.12 111 LEU A C 1
ATOM 915 O O . LEU A 1 111 ? -0.104 -14.864 4.597 1.00 97.12 111 LEU A O 1
ATOM 919 N N . TYR A 1 112 ? 0.195 -12.682 5.051 1.00 98.12 112 TYR A N 1
ATOM 920 C CA . TYR A 1 112 ? 1.162 -12.404 3.994 1.00 98.12 112 TYR A CA 1
ATOM 921 C C . TYR A 1 112 ? 2.537 -12.033 4.544 1.00 98.12 112 TYR A C 1
ATOM 923 O O . TYR A 1 112 ? 2.656 -11.452 5.616 1.00 98.12 112 TYR A O 1
ATOM 931 N N . ASP A 1 113 ? 3.567 -12.364 3.775 1.00 97.62 113 ASP A N 1
ATOM 932 C CA . ASP A 1 113 ? 4.939 -11.941 4.016 1.00 97.62 113 ASP A CA 1
ATOM 933 C C . ASP A 1 113 ? 5.177 -10.553 3.402 1.00 97.62 113 ASP A C 1
ATOM 935 O O . ASP A 1 113 ? 5.123 -10.384 2.178 1.00 97.62 113 ASP A O 1
ATOM 939 N N . PHE A 1 114 ? 5.463 -9.575 4.260 1.00 97.38 114 PHE A N 1
ATOM 940 C CA . PHE A 1 114 ? 5.875 -8.221 3.901 1.00 97.38 114 PHE A CA 1
ATOM 941 C C . PHE A 1 114 ? 7.364 -8.021 4.219 1.00 97.38 114 PHE A C 1
ATOM 943 O O . PHE A 1 114 ? 7.712 -7.713 5.364 1.00 97.38 114 PHE A O 1
ATOM 950 N N . PRO A 1 115 ? 8.264 -8.111 3.222 1.00 95.06 115 PRO A N 1
ATOM 951 C CA . PRO A 1 115 ? 9.713 -8.127 3.441 1.00 95.06 115 PRO A CA 1
ATOM 952 C C . PRO A 1 115 ? 10.275 -6.942 4.239 1.00 95.06 115 PRO A C 1
ATOM 954 O O . PRO A 1 115 ? 11.345 -7.041 4.840 1.00 95.06 115 PRO A O 1
ATOM 957 N N . LEU A 1 116 ? 9.582 -5.797 4.245 1.00 95.19 116 LEU A N 1
ATOM 958 C CA . LEU A 1 116 ? 10.024 -4.597 4.952 1.00 95.19 116 LEU A CA 1
ATOM 959 C C . LEU A 1 116 ? 9.380 -4.424 6.340 1.00 95.19 116 LEU A C 1
ATOM 961 O O . LEU A 1 116 ? 9.739 -3.469 7.046 1.00 95.19 116 LEU A O 1
ATOM 965 N N . ASN A 1 117 ? 8.448 -5.286 6.756 1.00 96.69 117 ASN A N 1
ATOM 966 C CA . ASN A 1 117 ? 7.948 -5.359 8.132 1.00 96.69 117 ASN A CA 1
ATOM 967 C C . ASN A 1 117 ? 8.881 -6.270 8.948 1.00 96.69 117 ASN A C 1
ATOM 969 O O . ASN A 1 117 ? 8.891 -7.482 8.789 1.00 96.69 117 ASN A O 1
ATOM 973 N N . ARG A 1 118 ? 9.700 -5.682 9.833 1.00 91.06 118 ARG A N 1
ATOM 974 C CA . ARG A 1 118 ? 10.708 -6.433 10.617 1.00 91.06 118 ARG A CA 1
ATOM 975 C C . ARG A 1 118 ? 10.145 -7.165 11.835 1.00 91.06 118 ARG A C 1
ATOM 977 O O . ARG A 1 118 ? 10.815 -8.034 12.379 1.00 91.06 118 ARG A O 1
ATOM 984 N N . ALA A 1 119 ? 8.973 -6.759 12.301 1.00 91.50 119 ALA A N 1
ATOM 985 C CA . ALA A 1 119 ? 8.308 -7.318 13.466 1.00 91.50 119 ALA A CA 1
ATOM 986 C C . ALA A 1 119 ? 6.926 -7.815 13.053 1.00 91.50 119 ALA A C 1
ATOM 988 O O . ALA A 1 119 ? 6.339 -7.264 12.123 1.00 91.50 119 ALA A O 1
ATOM 989 N N . GLU A 1 120 ? 6.444 -8.843 13.752 1.00 90.81 120 GLU A N 1
ATOM 990 C CA . GLU A 1 120 ? 5.079 -9.381 13.625 1.00 90.81 120 GLU A CA 1
ATOM 991 C C . GLU A 1 120 ? 4.712 -9.907 12.219 1.00 90.81 120 GLU A C 1
ATOM 993 O O . GLU A 1 120 ? 3.573 -10.287 11.987 1.00 90.81 120 GLU A O 1
ATOM 998 N N . ASN A 1 121 ? 5.680 -10.016 11.303 1.00 95.44 121 ASN A N 1
ATOM 999 C CA . ASN A 1 121 ? 5.515 -10.499 9.930 1.00 95.44 121 ASN A CA 1
ATOM 1000 C C . ASN A 1 121 ? 5.597 -12.035 9.861 1.00 95.44 121 ASN A C 1
ATOM 1002 O O . ASN A 1 121 ? 6.607 -12.602 9.443 1.00 95.44 121 ASN A O 1
ATOM 1006 N N . ASN A 1 122 ? 4.559 -12.710 10.359 1.00 95.75 122 ASN A N 1
ATOM 1007 C CA . ASN A 1 122 ? 4.513 -14.176 10.460 1.00 95.75 122 ASN A CA 1
ATOM 1008 C C . ASN A 1 122 ? 3.843 -14.853 9.254 1.00 95.75 122 ASN A C 1
ATOM 1010 O O . ASN A 1 122 ? 3.892 -16.084 9.129 1.00 95.75 122 ASN A O 1
ATOM 1014 N N . GLY A 1 123 ? 3.198 -14.065 8.395 1.00 96.69 123 GLY A N 1
ATOM 1015 C CA . GLY A 1 123 ? 2.515 -14.528 7.203 1.00 96.69 123 GLY A CA 1
ATOM 1016 C C . GLY A 1 123 ? 3.450 -15.185 6.193 1.00 96.69 123 GLY A C 1
ATOM 1017 O O . GLY A 1 123 ? 4.669 -15.019 6.204 1.00 96.69 123 GLY A O 1
ATOM 1018 N N . ARG A 1 124 ? 2.861 -16.001 5.316 1.00 96.69 124 ARG A N 1
ATOM 1019 C CA . ARG A 1 124 ? 3.602 -16.774 4.298 1.00 96.69 124 ARG A CA 1
ATOM 1020 C C . ARG A 1 124 ? 3.064 -16.580 2.887 1.00 96.69 124 ARG A C 1
ATOM 1022 O O . ARG A 1 124 ? 3.718 -16.977 1.923 1.00 96.69 124 ARG A O 1
ATOM 1029 N N . GLY A 1 125 ? 1.864 -16.017 2.756 1.00 97.25 125 GLY A N 1
ATOM 1030 C CA . GLY A 1 125 ? 1.299 -15.659 1.465 1.00 97.25 125 GLY A CA 1
ATOM 1031 C C . GLY A 1 125 ? 2.088 -14.528 0.811 1.00 97.25 125 GLY A C 1
ATOM 1032 O O . GLY A 1 125 ? 2.765 -13.754 1.478 1.00 97.25 125 GLY A O 1
ATOM 1033 N N . LYS A 1 126 ? 1.965 -14.390 -0.507 1.00 95.94 126 LYS A N 1
ATOM 1034 C CA . LYS A 1 126 ? 2.454 -13.209 -1.226 1.00 95.94 126 LYS A CA 1
ATOM 1035 C C . LYS A 1 126 ? 1.248 -12.369 -1.612 1.00 95.94 126 LYS A C 1
ATOM 1037 O O . LYS A 1 126 ? 0.382 -12.865 -2.327 1.00 95.94 126 LYS A O 1
ATOM 1042 N N . LEU A 1 127 ? 1.186 -11.132 -1.128 1.00 96.94 127 LEU A N 1
ATOM 1043 C CA . LEU A 1 127 ? 0.155 -10.195 -1.558 1.00 96.94 127 LEU A CA 1
ATOM 1044 C C . LEU A 1 127 ? 0.612 -9.517 -2.850 1.00 96.94 127 LEU A C 1
ATOM 1046 O O . LEU A 1 127 ? 1.621 -8.808 -2.863 1.00 96.94 127 LEU A O 1
ATOM 1050 N N . CYS A 1 128 ? -0.135 -9.752 -3.924 1.00 96.00 128 CYS A N 1
ATOM 1051 C CA . CYS A 1 128 ? 0.116 -9.174 -5.236 1.00 96.00 128 CYS A CA 1
ATOM 1052 C C . CYS A 1 128 ? -1.144 -8.501 -5.780 1.00 96.00 128 CYS A C 1
ATOM 1054 O O . CYS A 1 128 ? -2.260 -8.900 -5.443 1.00 96.00 128 CYS A O 1
ATOM 1056 N N . ALA A 1 129 ? -0.952 -7.522 -6.656 1.00 95.50 129 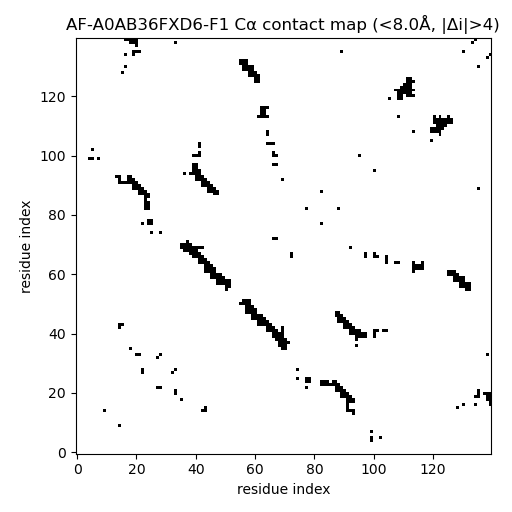ALA A N 1
ATOM 1057 C CA . ALA A 1 129 ? -2.019 -6.846 -7.383 1.00 95.50 129 ALA A CA 1
ATOM 1058 C C . ALA A 1 129 ? -1.580 -6.545 -8.820 1.00 95.50 129 ALA A C 1
ATOM 1060 O O . ALA A 1 129 ? -0.385 -6.463 -9.107 1.00 95.50 129 ALA A O 1
ATOM 1061 N N . TYR A 1 130 ? -2.547 -6.377 -9.719 1.00 95.06 130 TYR A N 1
ATOM 1062 C CA . TYR A 1 130 ? -2.298 -5.878 -11.069 1.00 95.06 130 TYR A CA 1
ATOM 1063 C C . TYR A 1 130 ? -2.750 -4.434 -11.144 1.00 95.06 130 TYR A C 1
ATOM 1065 O O . TYR A 1 130 ? -3.949 -4.193 -11.099 1.00 95.06 130 TYR A O 1
ATOM 1073 N N . ILE A 1 131 ? -1.815 -3.509 -11.293 1.00 93.00 131 ILE A N 1
ATOM 1074 C CA . ILE A 1 131 ? -2.110 -2.081 -11.359 1.00 93.00 131 ILE A CA 1
ATOM 1075 C C . ILE A 1 131 ? -1.975 -1.628 -12.812 1.00 93.00 131 ILE A C 1
ATOM 1077 O O . ILE A 1 131 ? -1.035 -2.029 -13.505 1.00 93.00 131 ILE A O 1
ATOM 1081 N N . SER A 1 132 ? -2.940 -0.856 -13.301 1.00 92.69 132 SER A N 1
ATOM 1082 C CA . SER A 1 132 ? -2.890 -0.285 -14.649 1.00 92.69 132 SER A CA 1
ATOM 1083 C C . SER A 1 132 ? -1.864 0.841 -14.749 1.00 92.69 132 SER A C 1
ATOM 1085 O O . SER A 1 132 ? -1.542 1.504 -13.765 1.00 92.69 132 SER A O 1
ATOM 1087 N N . GLN A 1 133 ? -1.344 1.072 -15.953 1.00 87.88 133 GLN A N 1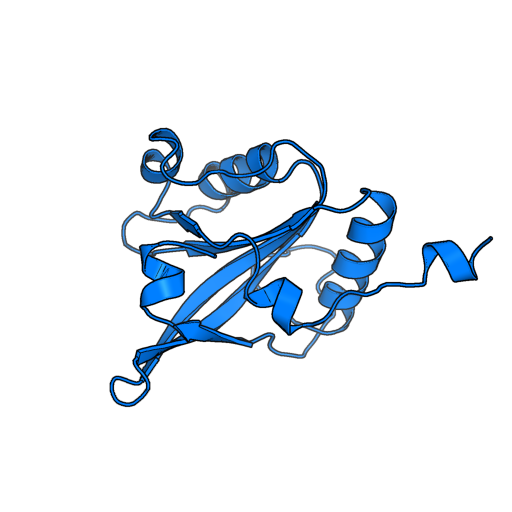
ATOM 1088 C CA . GLN A 1 133 ? -0.439 2.195 -16.199 1.00 87.88 133 GLN A CA 1
ATOM 1089 C C . GLN A 1 133 ? -1.095 3.543 -15.835 1.00 87.88 133 GLN A C 1
ATOM 1091 O O . GLN A 1 133 ? -0.444 4.389 -15.236 1.00 87.88 133 GLN A O 1
ATOM 1096 N N . GLU A 1 134 ? -2.397 3.696 -16.091 1.00 90.12 134 GLU A N 1
ATOM 1097 C CA . GLU A 1 134 ? -3.173 4.887 -15.721 1.00 90.12 134 GLU A CA 1
ATOM 1098 C C . GLU A 1 134 ? -3.200 5.125 -14.200 1.00 90.12 134 GLU A C 1
ATOM 1100 O O . GLU A 1 134 ? -2.895 6.228 -13.752 1.00 90.12 134 GLU A O 1
ATOM 1105 N N . GLU A 1 135 ? -3.472 4.088 -13.397 1.00 89.44 135 GLU A N 1
ATOM 1106 C CA . GLU A 1 135 ? -3.427 4.175 -11.925 1.00 89.44 135 GLU A CA 1
ATOM 1107 C C . GLU A 1 135 ? -2.021 4.514 -11.405 1.00 89.44 135 GLU A C 1
ATOM 1109 O O . GLU A 1 135 ? -1.878 5.251 -10.431 1.00 89.44 135 GLU A O 1
ATOM 1114 N N . ALA A 1 136 ? -0.967 3.993 -12.044 1.00 85.62 136 ALA A N 1
ATOM 1115 C CA . ALA A 1 136 ? 0.408 4.363 -11.703 1.00 85.62 136 ALA A CA 1
ATOM 1116 C C . ALA A 1 136 ? 0.704 5.832 -11.993 1.00 85.62 136 ALA A C 1
ATOM 1118 O O . ALA A 1 136 ? 1.367 6.483 -11.190 1.00 85.62 136 ALA A O 1
ATOM 1119 N N . ASP A 1 137 ? 0.274 6.328 -13.148 1.00 84.56 137 ASP A N 1
ATOM 1120 C CA . ASP A 1 137 ? 0.674 7.645 -13.632 1.00 84.56 137 ASP A CA 1
ATOM 1121 C C . ASP A 1 137 ? -0.135 8.764 -12.977 1.00 84.56 137 ASP A C 1
ATOM 1123 O O . ASP A 1 137 ? 0.409 9.834 -12.700 1.00 84.56 137 ASP A O 1
ATOM 1127 N N . PHE A 1 138 ? -1.415 8.511 -12.692 1.00 82.31 138 PHE A N 1
ATOM 1128 C CA . PHE A 1 138 ? -2.362 9.536 -12.244 1.00 82.31 138 PHE A CA 1
ATOM 1129 C C . PHE A 1 138 ? -3.004 9.246 -10.885 1.00 82.31 138 PHE A C 1
ATOM 1131 O O . PHE A 1 138 ? -3.710 10.105 -10.354 1.00 82.31 138 PHE A O 1
ATOM 1138 N N . GLY A 1 139 ? -2.728 8.084 -10.290 1.00 82.25 139 GLY A N 1
ATOM 1139 C CA . GLY A 1 139 ? -3.353 7.653 -9.043 1.00 82.25 139 GLY A CA 1
ATOM 1140 C C . GLY A 1 139 ? -4.788 7.163 -9.243 1.00 82.25 139 GLY A C 1
ATOM 1141 O O . GLY A 1 139 ? -5.226 6.881 -10.358 1.00 82.25 139 GLY A O 1
ATOM 1142 N N . SER A 1 140 ? -5.518 7.045 -8.134 1.00 71.31 140 SER A N 1
ATOM 1143 C CA . SER A 1 140 ? -6.900 6.539 -8.064 1.00 71.31 140 SER A CA 1
ATOM 1144 C C . SER A 1 140 ? -7.732 7.336 -7.071 1.00 71.31 140 SER A C 1
ATOM 1146 O O . SER A 1 140 ? -7.178 7.546 -5.964 1.00 71.31 140 SER A O 1
#

Radius of gyration: 14.66 Å; Cα contacts (8 Å, |Δi|>4): 273; chains: 1; bounding box: 37×35×45 Å

Organism: Alteromonas macleodii (NCBI:txid28108)

Solvent-accessible surface area (backbone atoms only — not comparable to full-atom values): 7610 Å² total; per-residue (Å²): 117,64,68,71,66,69,61,72,98,73,52,74,63,52,56,69,57,23,55,30,40,67,31,40,23,61,67,52,61,72,72,58,80,58,94,64,51,78,51,34,10,32,36,35,33,30,38,78,76,48,74,42,79,90,74,48,26,30,40,28,38,46,35,31,73,44,66,35,41,41,40,65,51,54,55,50,44,37,68,69,71,70,55,43,71,90,44,64,37,35,35,20,37,44,82,40,61,55,72,50,18,51,55,53,43,50,54,46,23,58,48,20,40,27,85,70,40,90,65,80,48,73,15,78,41,80,52,67,47,76,47,41,55,64,41,66,76,73,24,82

pLDDT: mean 89.2, std 9.4, range [52.12, 98.25]

Sequence (140 aa):
MILSETNFDVTASQLAHSNMGWFCGFDDLHDNQWPISKDDGVYLLWEKNDYCPVHEKFHSKALYVGKGRVKARIYDHAKKKGFTEGNIIYFTFLEMPNRKAKYIEQLLLDLYDFPLNRAENNGRGKLCAYISQEEADFGS

Mean predicted aligned error: 4.63 Å

Nearest PDB structures (foldseek):
  8fyh-assembly1_H  TM=1.083E-01  e=1.381E+00  Homo sapiens

Foldseek 3Di:
DVCVLPDDPDDLCQQVAAQKEKDQAQVRVVVVLGPWAQFKWKKWKWFFDAADPVQQWTKIWTQDIDIGRGSVVVNVCSPPVPGHNVTMIMMHIDHDPRSSNVVVRLVCLCADARNSPPPSNNHDHISMDIGHPCCHVRND

Secondary structure (DSSP, 8-state):
-HHHHS-----HHHHHHSS-EEEESSGGGTTT-S---SSEEEEEEEEEEEEETTTTEEEEEEEEEEEEEHHHHHHHHHHHS---TTSEEEEEEEE--HHHHHHHHHHHHHHB--TT--SS----B--EEEEEHHHHHH--